Protein AF-A0A7S0JXG9-F1 (afdb_monomer)

Radius of gyration: 45.43 Å; Cα contacts (8 Å, |Δi|>4): 1; chains: 1; bounding box: 96×72×119 Å

pLDDT: mean 74.24, std 22.99, range [39.44, 98.62]

Solvent-accessible surface area (backbone atoms only — not comparable to full-atom values): 10633 Å² total; per-residue (Å²): 135,86,88,76,84,92,82,88,90,82,86,91,83,88,82,87,83,85,80,81,86,78,90,73,83,82,96,78,84,80,90,76,89,81,82,87,83,91,77,83,89,78,80,80,95,70,83,93,74,89,75,88,69,95,79,78,88,83,81,89,86,72,89,69,81,74,76,48,76,67,53,53,50,52,52,50,52,50,54,52,52,52,53,51,50,54,51,51,49,54,52,50,56,52,49,51,53,52,51,53,50,54,52,50,50,51,53,52,51,52,53,51,52,50,53,50,52,53,54,51,51,56,49,48,56,51,49,52,52,52,52,51,52,51,52,52,53,49,51,53,52,52,54,50,49,52,52,50,51,53,51,49,53,53,50,55,57,60,74,74,110

Structure (mmCIF, N/CA/C/O backbone):
data_AF-A0A7S0JXG9-F1
#
_entry.id   AF-A0A7S0JXG9-F1
#
loop_
_atom_site.group_PDB
_atom_site.id
_atom_site.type_symbol
_atom_site.label_atom_id
_atom_site.label_alt_id
_atom_site.label_comp_id
_atom_site.label_asym_id
_atom_site.label_entity_id
_atom_site.label_seq_id
_atom_site.pdbx_PDB_ins_code
_atom_site.Cartn_x
_atom_site.Cartn_y
_atom_site.Cartn_z
_atom_site.occupancy
_atom_site.B_iso_or_equiv
_atom_site.auth_seq_id
_atom_site.auth_comp_id
_atom_site.auth_asym_id
_atom_site.auth_atom_id
_atom_site.pdbx_PDB_model_num
ATOM 1 N N . PRO A 1 1 ? -0.390 -43.417 -28.492 1.00 48.75 1 PRO A N 1
ATOM 2 C CA . PRO A 1 1 ? -1.366 -42.623 -29.270 1.00 48.75 1 PRO A CA 1
ATOM 3 C C . PRO A 1 1 ? -1.949 -41.516 -28.374 1.00 48.75 1 PRO A C 1
ATOM 5 O O . PRO A 1 1 ? -2.981 -41.707 -27.746 1.00 48.75 1 PRO A O 1
ATOM 8 N N . GLU A 1 2 ? -1.154 -40.507 -28.010 1.00 42.81 2 GLU A N 1
ATOM 9 C CA . GLU A 1 2 ? -0.944 -39.266 -28.787 1.00 42.81 2 GLU A CA 1
ATOM 10 C C . GLU A 1 2 ? -2.265 -38.608 -29.206 1.00 42.81 2 GLU A C 1
ATOM 12 O O . GLU A 1 2 ? -2.777 -38.833 -30.299 1.00 42.81 2 GLU A O 1
ATOM 17 N N . ALA A 1 3 ? -2.813 -37.804 -28.292 1.00 52.38 3 ALA A N 1
ATOM 18 C CA . ALA A 1 3 ? -3.757 -36.746 -28.610 1.00 52.38 3 ALA A CA 1
ATOM 19 C C . ALA A 1 3 ? -2.932 -35.481 -28.870 1.00 52.38 3 ALA A C 1
ATOM 21 O O . ALA A 1 3 ? -2.301 -34.941 -27.962 1.00 52.38 3 ALA A O 1
ATOM 22 N N . ALA A 1 4 ? -2.891 -35.086 -30.135 1.00 54.00 4 ALA A N 1
ATOM 23 C CA . ALA A 1 4 ? -2.185 -33.928 -30.641 1.00 54.00 4 ALA A CA 1
ATOM 24 C C . ALA A 1 4 ? -3.174 -32.811 -31.005 1.00 54.00 4 ALA A C 1
ATOM 26 O O . ALA A 1 4 ? -4.295 -33.096 -31.424 1.00 54.00 4 ALA A O 1
ATOM 27 N N . LEU A 1 5 ? -2.643 -31.584 -30.940 1.00 53.44 5 LEU A N 1
ATOM 28 C CA . LEU A 1 5 ? -3.038 -30.357 -31.652 1.00 53.44 5 LEU A CA 1
ATOM 29 C C . LEU A 1 5 ? -4.235 -29.588 -31.067 1.00 53.44 5 LEU A C 1
ATOM 31 O O . LEU A 1 5 ? -5.348 -30.092 -30.992 1.00 53.44 5 LEU A O 1
ATOM 35 N N . GLU A 1 6 ? -4.014 -28.421 -30.453 1.00 51.56 6 GLU A N 1
ATOM 36 C CA . GLU A 1 6 ? -3.575 -27.115 -31.009 1.00 51.56 6 GLU A CA 1
ATOM 37 C C . GLU A 1 6 ? -4.707 -26.300 -31.651 1.00 51.56 6 GLU A C 1
ATOM 39 O O . GLU A 1 6 ? -5.372 -26.766 -32.571 1.00 51.56 6 GLU A O 1
ATOM 44 N N . ALA A 1 7 ? -4.834 -25.056 -31.167 1.00 51.22 7 ALA A N 1
ATOM 45 C CA . ALA A 1 7 ? -5.039 -23.783 -31.887 1.00 51.22 7 ALA A CA 1
ATOM 46 C C . ALA A 1 7 ? -5.810 -22.830 -30.943 1.00 51.22 7 ALA A C 1
ATOM 48 O O . ALA A 1 7 ? -6.945 -23.106 -30.576 1.00 51.22 7 ALA A O 1
ATOM 49 N N . ALA A 1 8 ? -5.190 -21.833 -30.306 1.00 47.44 8 ALA A N 1
ATOM 50 C CA . ALA A 1 8 ? -4.649 -20.581 -30.852 1.00 47.44 8 ALA A CA 1
ATOM 51 C C . ALA A 1 8 ? -5.724 -19.595 -31.361 1.00 47.44 8 ALA A C 1
ATOM 53 O O . ALA A 1 8 ? -6.413 -19.872 -32.337 1.00 47.44 8 ALA A O 1
ATOM 54 N N . GLY A 1 9 ? -5.743 -18.392 -30.766 1.00 39.44 9 GLY A N 1
ATOM 55 C CA . GLY A 1 9 ? -5.927 -17.139 -31.514 1.00 39.44 9 GLY A CA 1
ATOM 56 C C . GLY A 1 9 ? -7.132 -16.251 -31.166 1.00 39.44 9 GLY A C 1
ATOM 57 O O . GLY A 1 9 ? -8.273 -16.649 -31.358 1.00 39.44 9 GLY A O 1
ATOM 58 N N . GLY A 1 10 ? -6.847 -14.997 -30.778 1.00 44.03 10 GLY A N 1
ATOM 59 C CA . GLY A 1 10 ? -7.766 -13.842 -30.840 1.00 44.03 10 GLY A CA 1
ATOM 60 C C . GLY A 1 10 ? -7.567 -12.850 -29.681 1.00 44.03 10 GLY A C 1
ATOM 61 O O . GLY A 1 10 ? -8.163 -13.032 -28.629 1.00 44.03 10 GLY A O 1
ATOM 62 N N . ALA A 1 11 ? -6.572 -11.949 -29.722 1.00 47.59 11 ALA A N 1
ATOM 63 C CA . ALA A 1 11 ? -6.676 -10.540 -30.174 1.00 47.59 11 ALA A CA 1
ATOM 64 C C . ALA A 1 11 ? -7.774 -9.738 -29.423 1.00 47.59 11 ALA A C 1
ATOM 66 O O . ALA A 1 11 ? -8.950 -10.012 -29.606 1.00 47.59 11 ALA A O 1
ATOM 67 N N . SER A 1 12 ? -7.477 -8.881 -28.434 1.00 54.59 12 SER A N 1
ATOM 68 C CA . SER A 1 12 ? -6.818 -7.550 -28.463 1.00 54.59 12 SER A CA 1
ATOM 69 C C . SER A 1 12 ? -7.637 -6.432 -29.129 1.00 54.59 12 SER A C 1
ATOM 71 O O . SER A 1 12 ? -7.410 -6.147 -30.298 1.00 54.59 12 SER A O 1
ATOM 73 N N . GLU A 1 13 ? -8.437 -5.712 -28.334 1.00 54.50 13 GLU A N 1
ATOM 74 C CA . GLU A 1 13 ? -8.775 -4.278 -28.471 1.00 54.50 13 GLU A CA 1
ATOM 75 C C . GLU A 1 13 ? -8.990 -3.760 -27.023 1.00 54.50 13 GLU A C 1
ATOM 77 O O . GLU A 1 13 ? -9.667 -4.416 -26.242 1.00 54.50 13 GLU A O 1
ATOM 82 N N . GLY A 1 14 ? -8.387 -2.696 -26.485 1.00 48.69 14 GLY A N 1
ATOM 83 C CA . GLY A 1 14 ? -7.977 -1.432 -27.084 1.00 48.69 14 GLY A CA 1
ATOM 84 C C . GLY A 1 14 ? -9.013 -0.351 -26.746 1.00 48.69 14 GLY A C 1
ATOM 85 O O . GLY A 1 14 ? -9.876 -0.072 -27.566 1.00 48.69 14 GLY A O 1
ATOM 86 N N . GLY A 1 15 ? -8.965 0.262 -25.552 1.00 45.97 15 GLY A N 1
ATOM 87 C CA . GLY A 1 15 ? -9.935 1.302 -25.171 1.00 45.97 15 GLY A CA 1
ATOM 88 C C . GLY A 1 15 ? -9.529 2.136 -23.954 1.00 45.97 15 GLY A C 1
ATOM 89 O O . GLY A 1 15 ? -9.814 1.780 -22.818 1.00 45.97 15 GLY A O 1
ATOM 90 N N . ALA A 1 16 ? -8.851 3.252 -24.214 1.00 47.25 16 ALA A N 1
ATOM 91 C CA . ALA A 1 16 ? -8.249 4.165 -23.248 1.00 47.25 16 ALA A CA 1
ATOM 92 C C . ALA A 1 16 ? -9.262 4.893 -22.337 1.00 47.25 16 ALA A C 1
ATOM 94 O O . ALA A 1 16 ? -10.121 5.637 -22.811 1.00 47.25 16 ALA A O 1
ATOM 95 N N . ALA A 1 17 ? -9.084 4.780 -21.018 1.00 50.16 17 ALA A N 1
ATOM 96 C CA . ALA A 1 17 ? -9.735 5.649 -20.043 1.00 50.16 17 ALA A CA 1
ATOM 97 C C . ALA A 1 17 ? -8.942 6.961 -19.893 1.00 50.16 17 ALA A C 1
ATOM 99 O O . ALA A 1 17 ? -7.859 7.000 -19.311 1.00 50.16 17 ALA A O 1
ATOM 100 N N . ARG A 1 18 ? -9.490 8.059 -20.425 1.00 54.19 18 ARG A N 1
ATOM 101 C CA . ARG A 1 18 ? -9.056 9.428 -20.111 1.00 54.19 18 ARG A CA 1
ATOM 102 C C . ARG A 1 18 ? -9.491 9.779 -18.684 1.00 54.19 18 ARG A C 1
ATOM 104 O O . ARG A 1 18 ? -10.667 10.043 -18.461 1.00 54.19 18 ARG A O 1
ATOM 111 N N . ALA A 1 19 ? -8.547 9.855 -17.750 1.00 52.44 19 ALA A N 1
ATOM 112 C CA . ALA A 1 19 ? -8.749 10.515 -16.462 1.00 52.44 19 ALA A CA 1
ATOM 113 C C . ALA A 1 19 ? -8.151 11.930 -16.529 1.00 52.44 19 ALA A C 1
ATOM 115 O O . ALA A 1 19 ? -6.946 12.129 -16.394 1.00 52.44 19 ALA A O 1
ATOM 116 N N . THR A 1 20 ? -8.995 12.927 -16.791 1.00 57.22 20 THR A N 1
ATOM 117 C CA . THR A 1 20 ? -8.644 14.340 -16.618 1.00 57.22 20 THR A CA 1
ATOM 118 C C . THR A 1 20 ? -8.615 14.655 -15.126 1.00 57.22 20 THR A C 1
ATOM 120 O O . THR A 1 20 ? -9.646 14.583 -14.458 1.00 57.22 20 THR A O 1
ATOM 123 N N . GLY A 1 21 ? -7.434 14.991 -14.608 1.00 45.06 21 GLY A N 1
ATOM 124 C CA . GLY A 1 21 ? -7.242 15.432 -13.231 1.00 45.06 21 GLY A CA 1
ATOM 125 C C . GLY A 1 21 ? -8.037 16.703 -12.932 1.00 45.06 21 GLY A C 1
ATOM 126 O O . GLY A 1 21 ? -7.768 17.763 -13.492 1.00 45.06 21 GLY A O 1
ATOM 127 N N . SER A 1 22 ? -9.007 16.582 -12.028 1.00 50.81 22 SER A N 1
ATOM 128 C CA . SER A 1 22 ? -9.726 17.698 -11.421 1.00 50.81 22 SER A CA 1
ATOM 129 C C . SER A 1 22 ? -9.106 17.982 -10.054 1.00 50.81 22 SER A C 1
ATOM 131 O O . SER A 1 22 ? -9.423 17.325 -9.064 1.00 50.81 22 SER A O 1
ATOM 133 N N . LEU A 1 23 ? -8.196 18.955 -10.010 1.00 54.28 23 LEU A N 1
ATOM 134 C CA . LEU A 1 23 ? -7.680 19.545 -8.776 1.00 54.28 23 LEU A CA 1
ATOM 135 C C . LEU A 1 23 ? -8.783 20.388 -8.126 1.00 54.28 23 LEU A C 1
ATOM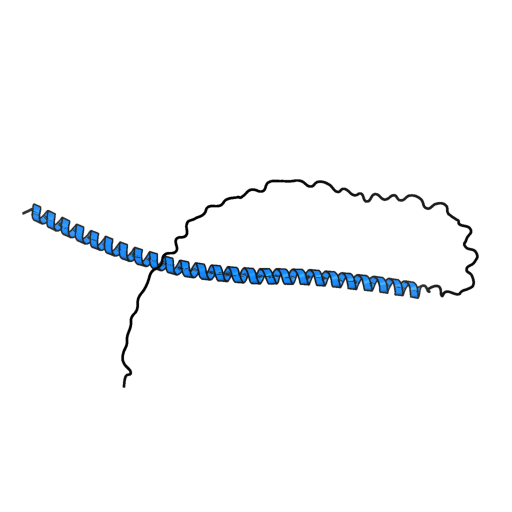 137 O O . LEU A 1 23 ? -8.975 21.550 -8.475 1.00 54.28 23 LEU A O 1
ATOM 141 N N . ALA A 1 24 ? -9.496 19.798 -7.170 1.00 46.25 24 ALA A N 1
ATOM 142 C CA . ALA A 1 24 ? -10.352 20.524 -6.241 1.00 46.25 24 ALA A CA 1
ATOM 143 C C . ALA A 1 24 ? -9.686 20.562 -4.855 1.00 46.25 24 ALA A C 1
ATOM 145 O O . ALA A 1 24 ? -9.659 19.578 -4.121 1.00 46.25 24 ALA A O 1
ATOM 146 N N . HIS A 1 25 ? -9.131 21.727 -4.517 1.00 52.75 25 HIS A N 1
ATOM 147 C CA . HIS A 1 25 ? -9.056 22.239 -3.142 1.00 52.75 25 HIS A CA 1
ATOM 148 C C . HIS A 1 25 ? -10.481 22.311 -2.548 1.00 52.75 25 HIS A C 1
ATOM 150 O O . HIS A 1 25 ? -11.410 22.568 -3.317 1.00 52.75 25 HIS A O 1
ATOM 156 N N . PRO A 1 26 ? -10.693 22.123 -1.224 1.00 51.03 26 PRO A N 1
ATOM 157 C CA . PRO A 1 26 ? -10.337 23.165 -0.253 1.00 51.03 26 PRO A CA 1
ATOM 158 C C . PRO A 1 26 ? -9.963 22.658 1.156 1.00 51.03 26 PRO A C 1
ATOM 160 O O . PRO A 1 26 ? -10.776 22.094 1.884 1.00 51.03 26 PRO A O 1
ATOM 163 N N . GLY A 1 27 ? -8.743 22.968 1.595 1.00 41.53 27 GLY A N 1
ATOM 164 C CA . GLY A 1 27 ? -8.373 22.946 3.010 1.00 41.53 27 GLY A CA 1
ATOM 165 C C . GLY A 1 27 ? -8.671 24.301 3.639 1.00 41.53 27 GLY A C 1
ATOM 166 O O . GLY A 1 27 ? -7.810 25.174 3.661 1.00 41.53 27 GLY A O 1
ATOM 167 N N . GLY A 1 28 ? -9.897 24.491 4.118 1.00 49.88 28 GLY A N 1
ATOM 168 C CA . GLY A 1 28 ? -10.278 25.676 4.871 1.00 49.88 28 GLY A CA 1
ATOM 169 C C . GLY A 1 28 ? -11.339 25.338 5.897 1.00 49.88 28 GLY A C 1
ATOM 170 O O . GLY A 1 28 ? -12.500 25.255 5.531 1.00 49.88 28 GLY A O 1
ATOM 171 N N . LEU A 1 29 ? -10.940 25.196 7.163 1.00 53.75 29 LEU A N 1
ATOM 172 C CA . LEU A 1 29 ? -11.782 25.511 8.316 1.00 53.75 29 LEU A CA 1
ATOM 173 C C . LEU A 1 29 ? -10.898 26.065 9.439 1.00 53.75 29 LEU A C 1
ATOM 175 O O . LEU A 1 29 ? -10.101 25.369 10.062 1.00 53.75 29 LEU A O 1
ATOM 179 N N . SER A 1 30 ? -11.047 27.373 9.611 1.00 50.12 30 SER A N 1
ATOM 180 C CA . SER A 1 30 ? -10.715 28.148 10.798 1.00 50.12 30 SER A CA 1
ATOM 181 C C . SER A 1 30 ? -11.927 28.150 11.740 1.00 50.12 30 SER A C 1
ATOM 183 O O . SER A 1 30 ? -13.030 27.827 11.301 1.00 50.12 30 SER A O 1
ATOM 185 N N . GLN A 1 31 ? -11.703 28.642 12.963 1.00 44.59 31 GLN A N 1
ATOM 186 C CA . GLN A 1 31 ? -12.671 29.033 14.002 1.00 44.59 31 GLN A CA 1
ATOM 187 C C . GLN A 1 31 ? -13.269 27.914 14.862 1.00 44.59 31 GLN A C 1
ATOM 189 O O . GLN A 1 31 ? -13.570 26.832 14.386 1.00 44.59 31 GLN A O 1
ATOM 194 N N . SER A 1 32 ? -13.578 28.116 16.141 1.00 43.34 32 SER A N 1
ATOM 195 C CA . SER A 1 32 ? -13.224 29.093 17.188 1.00 43.34 32 SER A CA 1
ATOM 196 C C . SER A 1 32 ? -14.178 28.787 18.347 1.00 43.34 32 SER A C 1
ATOM 198 O O . SER A 1 32 ? -15.334 28.483 18.083 1.00 43.34 32 SER A O 1
ATOM 200 N N . GLY A 1 33 ? -13.734 28.974 19.589 1.00 43.78 33 GLY A N 1
ATOM 201 C CA . GLY A 1 33 ? -14.561 29.540 20.665 1.00 43.78 33 GLY A CA 1
ATOM 202 C C . GLY A 1 33 ? -15.860 28.832 21.076 1.00 43.78 33 GLY A C 1
ATOM 203 O O . GLY A 1 33 ? -16.904 29.013 20.463 1.00 43.78 33 GLY A O 1
ATOM 204 N N . ALA A 1 34 ? -15.803 28.178 22.233 1.00 45.22 34 ALA A N 1
ATOM 205 C CA . ALA A 1 34 ? -16.853 28.202 23.257 1.00 45.22 34 ALA A CA 1
ATOM 206 C C . ALA A 1 34 ? -16.145 27.855 24.582 1.00 45.22 34 ALA A C 1
ATOM 208 O O . ALA A 1 34 ? -15.743 26.716 24.795 1.00 45.22 34 ALA A O 1
ATOM 209 N N . ASP A 1 35 ? -15.650 28.824 25.350 1.00 41.62 35 ASP A N 1
ATOM 210 C CA . ASP A 1 35 ? -16.398 29.652 26.302 1.00 41.62 35 ASP A CA 1
ATOM 211 C C . ASP A 1 35 ? -17.455 28.888 27.114 1.00 41.62 35 ASP A C 1
ATOM 213 O O . ASP A 1 35 ? -18.532 28.554 26.634 1.00 41.62 35 ASP A O 1
ATOM 217 N N . GLY A 1 36 ? -17.131 28.715 28.398 1.00 42.41 36 GLY A N 1
ATOM 218 C CA . GLY A 1 36 ? -18.003 29.181 29.472 1.00 42.41 36 GLY A CA 1
ATOM 219 C C . GLY A 1 36 ? -19.167 28.284 29.880 1.00 42.41 36 GLY A C 1
ATOM 220 O O . GLY A 1 36 ? -20.292 28.477 29.440 1.00 42.41 36 GLY A O 1
ATOM 221 N N . ALA A 1 37 ? -18.938 27.440 30.888 1.00 44.69 37 ALA A N 1
ATOM 222 C CA . ALA A 1 37 ? -19.975 27.120 31.869 1.00 44.69 37 ALA A CA 1
ATOM 223 C C . ALA A 1 37 ? -19.345 26.783 33.226 1.00 44.69 37 ALA A C 1
ATOM 225 O O . ALA A 1 37 ? -19.177 25.632 33.621 1.00 44.69 37 ALA A O 1
ATOM 226 N N . SER A 1 38 ? -18.995 27.840 33.951 1.00 52.50 38 SER A N 1
ATOM 227 C CA . SER A 1 38 ? -18.865 27.830 35.401 1.00 52.50 38 SER A CA 1
ATOM 228 C C . SER A 1 38 ? -20.230 27.564 36.049 1.00 52.50 38 SER A C 1
ATOM 230 O O . SER A 1 38 ? -21.124 28.405 35.982 1.00 52.50 38 SER A O 1
ATOM 232 N N . ALA A 1 39 ? -20.369 26.437 36.737 1.00 47.66 39 ALA A N 1
ATOM 233 C CA . ALA A 1 39 ? -21.330 26.250 37.822 1.00 47.66 39 ALA A CA 1
ATOM 234 C C . ALA A 1 39 ? -20.607 25.390 38.873 1.00 47.66 39 ALA A C 1
ATOM 236 O O . ALA A 1 39 ? -20.361 24.212 38.666 1.00 47.66 39 ALA A O 1
ATOM 237 N N . GLY A 1 40 ? -20.067 25.952 39.951 1.00 45.47 40 GLY A N 1
ATOM 238 C CA . GLY A 1 40 ? -20.860 26.642 40.959 1.00 45.47 40 GLY A CA 1
ATOM 239 C C . GLY A 1 40 ? -21.439 25.637 41.961 1.00 45.47 40 GLY A C 1
ATOM 240 O O . GLY A 1 40 ? -22.639 25.646 42.205 1.00 45.47 40 GLY A O 1
ATOM 241 N N . LEU A 1 41 ? -20.610 24.762 42.544 1.00 47.00 41 LEU A N 1
ATOM 242 C CA . LEU A 1 41 ? -20.980 23.950 43.713 1.00 47.00 41 LEU A CA 1
ATOM 243 C C . LEU A 1 41 ? -20.549 24.659 45.004 1.00 47.00 41 LEU A C 1
ATOM 245 O O . LEU A 1 41 ? -19.786 24.140 45.808 1.00 47.00 41 LEU A O 1
ATOM 249 N N . SER A 1 42 ? -21.085 25.863 45.196 1.00 55.62 42 SER A N 1
ATOM 250 C CA . SER A 1 42 ? -21.176 26.509 46.505 1.00 55.62 42 SER A CA 1
ATOM 251 C C . SER A 1 42 ? -22.639 26.475 46.918 1.00 55.62 42 SER A C 1
ATOM 253 O O . SER A 1 42 ? -23.402 27.383 46.595 1.00 55.62 42 SER A O 1
ATOM 255 N N . ARG A 1 43 ? -23.056 25.411 47.612 1.00 54.25 43 ARG A N 1
ATOM 256 C CA . ARG A 1 43 ? -24.357 25.386 48.287 1.00 54.25 43 ARG A CA 1
ATOM 257 C C . ARG A 1 43 ? -24.155 25.307 49.795 1.00 54.25 43 ARG A C 1
ATOM 259 O O . ARG A 1 43 ? -23.910 24.256 50.368 1.00 54.25 43 ARG A O 1
ATOM 266 N N . SER A 1 44 ? -24.206 26.511 50.355 1.00 52.94 44 SER A N 1
ATOM 267 C CA . SER A 1 44 ? -24.534 26.921 51.717 1.00 52.94 44 SER A CA 1
ATOM 268 C C . SER A 1 44 ? -24.972 25.811 52.686 1.00 52.94 44 SER A C 1
ATOM 270 O O . SER A 1 44 ? -26.076 25.277 52.591 1.00 52.94 44 SER A O 1
ATOM 272 N N . LEU A 1 45 ? -24.131 25.562 53.692 1.00 54.28 45 LEU A N 1
ATOM 273 C CA . LEU A 1 45 ? -24.545 25.119 55.023 1.00 54.28 45 LEU A CA 1
ATOM 274 C C . LEU A 1 45 ? -25.205 26.312 55.733 1.00 54.28 45 LEU A C 1
ATOM 276 O O . LEU A 1 45 ? -24.542 27.061 56.446 1.00 54.28 45 LEU A O 1
ATOM 280 N N . GLN A 1 46 ? -26.509 26.508 55.534 1.00 49.97 46 GLN A N 1
ATOM 281 C CA . GLN A 1 46 ? -27.300 27.430 56.351 1.00 49.97 46 GLN A CA 1
ATOM 282 C C . GLN A 1 46 ? -28.589 26.768 56.832 1.00 49.97 46 GLN A C 1
ATOM 284 O O . GLN A 1 46 ? -29.522 26.540 56.072 1.00 49.97 46 GLN A O 1
ATOM 289 N N . GLY A 1 47 ? -28.612 26.518 58.142 1.00 46.22 47 GLY A N 1
ATOM 290 C CA . GLY A 1 47 ? -29.756 26.821 58.994 1.00 46.22 47 GLY A CA 1
ATOM 291 C C . GLY A 1 47 ? -31.017 25.990 58.796 1.00 46.22 47 GLY A C 1
ATOM 292 O O . GLY A 1 47 ? -31.977 26.464 58.205 1.00 46.22 47 GLY A O 1
ATOM 293 N N . TRP A 1 48 ? -31.079 24.829 59.449 1.00 49.84 48 TRP A N 1
ATOM 294 C CA . TRP A 1 48 ? -32.338 24.309 59.995 1.00 49.84 48 TRP A CA 1
ATOM 295 C C . TRP A 1 48 ? -32.284 24.413 61.523 1.00 49.84 48 TRP A C 1
ATOM 297 O O . TRP A 1 48 ? -32.119 23.433 62.244 1.00 49.84 48 TRP A O 1
ATOM 307 N N . GLN A 1 49 ? -32.370 25.649 62.017 1.00 45.38 49 GLN A N 1
ATOM 308 C CA . GLN A 1 49 ? -32.887 25.919 63.354 1.00 45.38 49 GLN A CA 1
ATOM 309 C C . GLN A 1 49 ? -34.369 26.266 63.224 1.00 45.38 49 GLN A C 1
ATOM 311 O O . GLN A 1 49 ? -34.737 27.097 62.400 1.00 45.38 49 GLN A O 1
ATOM 316 N N . GLY A 1 50 ? -35.185 25.683 64.102 1.00 47.41 50 GLY A N 1
ATOM 317 C CA . GLY A 1 50 ? -36.477 26.251 64.483 1.00 47.41 50 GL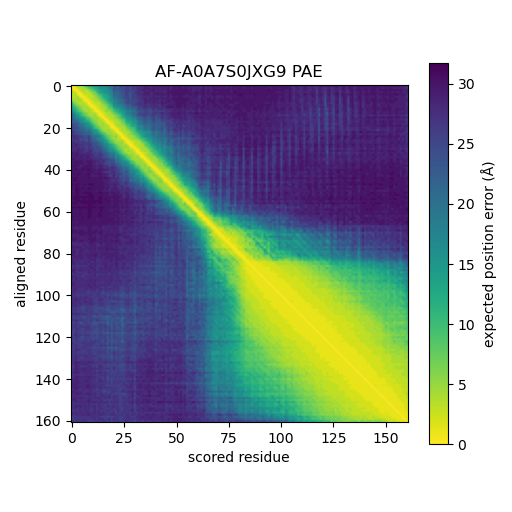Y A CA 1
ATOM 318 C C . GLY A 1 50 ? -37.672 25.760 63.676 1.00 47.41 50 GLY A C 1
ATOM 319 O O . GLY A 1 50 ? -38.132 26.420 62.754 1.00 47.41 50 GLY A O 1
ATOM 320 N N . GLY A 1 51 ? -38.238 24.632 64.098 1.00 41.50 51 GLY A N 1
ATOM 321 C CA . GLY A 1 51 ? -39.508 24.140 63.578 1.00 41.50 51 GLY A CA 1
ATOM 322 C C . GLY A 1 51 ? -40.090 23.024 64.430 1.00 41.50 51 GLY A C 1
ATOM 323 O O . GLY A 1 51 ? -40.457 21.981 63.901 1.00 41.50 51 GLY A O 1
ATOM 324 N N . ALA A 1 52 ? -40.148 23.217 65.753 1.00 47.50 52 ALA A N 1
ATOM 325 C CA . ALA A 1 52 ? -40.953 22.386 66.643 1.00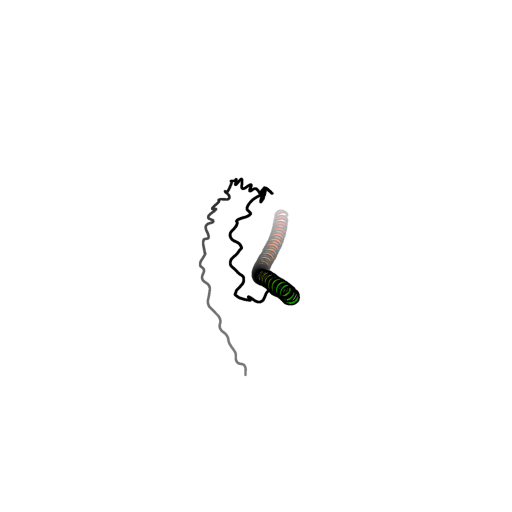 47.50 52 ALA A CA 1
ATOM 326 C C . ALA A 1 52 ? -42.440 22.606 66.311 1.00 47.50 52 ALA A C 1
ATOM 328 O O . ALA A 1 52 ? -43.138 23.388 66.951 1.00 47.50 52 ALA A O 1
ATOM 329 N N . SER A 1 53 ? -42.906 21.955 65.246 1.00 47.88 53 SER A N 1
ATOM 330 C CA . SER A 1 53 ? -44.320 21.857 64.920 1.00 47.88 53 SER A CA 1
ATOM 331 C C . SER A 1 53 ? -44.967 20.908 65.920 1.00 47.88 53 SER A C 1
ATOM 333 O O . SER A 1 53 ? -44.679 19.709 65.957 1.00 47.88 53 SER A O 1
ATOM 335 N N . ALA A 1 54 ? -45.841 21.472 66.748 1.00 46.62 54 ALA A N 1
ATOM 336 C CA . ALA A 1 54 ? -46.730 20.785 67.671 1.00 46.62 54 ALA A CA 1
ATOM 337 C C . ALA A 1 54 ? -47.822 19.986 66.924 1.00 46.62 54 ALA A C 1
ATOM 339 O O . ALA A 1 54 ? -49.014 20.212 67.108 1.00 46.62 54 ALA A O 1
ATOM 340 N N . ALA A 1 55 ? -47.414 19.044 66.070 1.00 48.34 55 ALA A N 1
ATOM 341 C CA . ALA A 1 55 ? -48.295 18.154 65.310 1.00 48.34 55 ALA A CA 1
ATOM 342 C C . ALA A 1 55 ? -47.882 16.671 65.428 1.00 48.34 55 ALA A C 1
ATOM 344 O O . ALA A 1 55 ? -48.153 15.864 64.542 1.00 48.34 55 ALA A O 1
ATOM 345 N N . GLY A 1 56 ? -47.211 16.299 66.523 1.00 45.44 56 GLY A N 1
ATOM 346 C CA . GLY A 1 56 ? -46.650 14.958 66.731 1.00 45.44 56 GLY A CA 1
ATOM 347 C C . GLY A 1 56 ? -47.373 14.068 67.748 1.00 45.44 56 GLY A C 1
ATOM 348 O O . GLY A 1 56 ? -46.781 13.088 68.180 1.00 45.44 56 GLY A O 1
ATOM 349 N N . LEU A 1 57 ? -48.603 14.386 68.177 1.00 48.50 57 LEU A N 1
ATOM 350 C CA . LEU A 1 57 ? -49.252 13.717 69.325 1.00 48.50 57 LEU A CA 1
ATOM 351 C C . LEU A 1 57 ? -50.406 12.747 69.002 1.00 48.50 57 LEU A C 1
ATOM 353 O O . LEU A 1 57 ? -51.151 12.383 69.904 1.00 48.50 57 LEU A O 1
ATOM 357 N N . SER A 1 58 ? -50.534 12.248 67.766 1.00 49.78 58 SER A N 1
ATOM 358 C CA . SER A 1 58 ? -51.648 11.333 67.423 1.00 49.78 58 SER A CA 1
ATOM 359 C C . SER A 1 58 ? -51.269 10.091 66.613 1.00 49.78 58 SER A C 1
ATOM 361 O O . SER A 1 58 ? -52.071 9.608 65.817 1.00 49.78 58 SER A O 1
ATOM 363 N N . ARG A 1 59 ? -50.072 9.520 66.799 1.00 51.12 59 ARG A N 1
ATOM 364 C CA . ARG A 1 59 ? -49.710 8.252 66.135 1.00 51.12 59 ARG A CA 1
ATOM 365 C C . ARG A 1 59 ? -49.139 7.211 67.102 1.00 51.12 59 ARG A C 1
ATOM 367 O O . ARG A 1 59 ? -48.046 6.704 66.912 1.00 51.12 59 ARG A O 1
ATOM 374 N N . MET A 1 60 ? -49.918 6.873 68.128 1.00 45.84 60 MET A N 1
ATOM 375 C CA . MET A 1 60 ? -49.738 5.664 68.942 1.00 45.84 60 MET A CA 1
ATOM 376 C C . MET A 1 60 ? -51.014 4.818 68.875 1.00 45.84 60 MET A C 1
ATOM 378 O O . MET A 1 60 ? -51.815 4.835 69.800 1.00 45.84 60 MET A O 1
ATOM 382 N N . ALA A 1 61 ? -51.251 4.134 67.752 1.00 49.75 61 ALA A N 1
ATOM 383 C CA . ALA A 1 61 ? -52.309 3.110 67.669 1.00 49.75 61 ALA A CA 1
ATOM 384 C C . ALA A 1 61 ? -52.177 2.127 66.489 1.00 49.75 61 ALA A C 1
ATOM 386 O O . ALA A 1 61 ? -53.089 1.341 66.244 1.00 49.75 61 ALA A O 1
ATOM 387 N N . ARG A 1 62 ? -51.076 2.142 65.733 1.00 51.56 62 ARG A N 1
ATOM 388 C CA . ARG A 1 62 ? -50.751 1.059 64.799 1.00 51.56 62 ARG A CA 1
ATOM 389 C C . ARG A 1 62 ? -49.299 0.713 65.044 1.00 51.56 62 ARG A C 1
ATOM 391 O O . ARG A 1 62 ? -48.435 1.562 64.854 1.00 51.56 62 ARG A O 1
ATOM 398 N N . GLY A 1 63 ? -49.074 -0.473 65.602 1.00 49.28 63 GLY A N 1
ATOM 399 C CA . GLY A 1 63 ? -47.746 -1.032 65.796 1.00 49.28 63 GLY A CA 1
ATOM 400 C C . GLY A 1 63 ? -47.151 -1.362 64.440 1.00 49.28 63 GLY A C 1
ATOM 401 O O . GLY A 1 63 ? -47.144 -2.521 64.042 1.00 49.28 63 GLY A O 1
ATOM 402 N N . ASP A 1 64 ? -46.707 -0.334 63.721 1.00 55.25 64 ASP A N 1
ATOM 403 C CA . ASP A 1 64 ? -45.820 -0.533 62.590 1.00 55.25 64 ASP A CA 1
ATOM 404 C C . ASP A 1 64 ? -44.523 -1.110 63.178 1.00 55.25 64 ASP A C 1
ATOM 406 O O . ASP A 1 64 ? -43.941 -0.492 64.079 1.00 55.25 64 ASP A O 1
ATOM 410 N N . PRO A 1 65 ? -44.105 -2.320 62.767 1.00 58.91 65 PRO A N 1
ATOM 411 C CA . PRO A 1 65 ? -42.906 -2.941 63.300 1.00 58.91 65 PRO A CA 1
ATOM 412 C C . PRO A 1 65 ? -41.720 -2.040 62.967 1.00 58.91 65 PRO A C 1
ATOM 414 O O . PRO A 1 65 ? -41.341 -1.865 61.810 1.00 58.91 65 PRO A O 1
ATOM 417 N N . GLN A 1 66 ? -41.164 -1.412 64.000 1.00 52.31 66 GLN A N 1
ATOM 418 C CA . GLN A 1 66 ? -39.947 -0.630 63.889 1.00 52.31 66 GLN A CA 1
ATOM 419 C C . GLN A 1 66 ? -38.830 -1.611 63.504 1.00 52.31 66 GLN A C 1
ATOM 421 O O . GLN A 1 66 ? -38.602 -2.548 64.270 1.00 52.31 66 GLN A O 1
ATOM 426 N N . PRO A 1 67 ? -38.155 -1.444 62.348 1.00 56.91 67 PRO A N 1
ATOM 427 C CA . PRO A 1 67 ? -37.135 -2.386 61.924 1.00 56.91 67 PRO A CA 1
ATOM 428 C C . PRO A 1 67 ? -36.045 -2.419 62.990 1.00 56.91 67 PRO A C 1
ATOM 430 O O . PRO A 1 67 ? -35.441 -1.401 63.358 1.00 56.91 67 PRO A O 1
ATOM 433 N N . ASP A 1 68 ? -35.860 -3.604 63.537 1.00 67.31 68 ASP A N 1
ATOM 434 C CA . ASP A 1 68 ? -34.825 -3.975 64.471 1.00 67.31 68 ASP A CA 1
ATOM 435 C C . ASP A 1 68 ? -33.446 -3.677 63.864 1.00 67.31 68 ASP A C 1
ATOM 437 O O . ASP A 1 68 ? -33.275 -3.559 62.648 1.00 67.31 68 ASP A O 1
ATOM 441 N N . ALA A 1 69 ? -32.437 -3.469 64.716 1.00 63.28 69 ALA A N 1
ATOM 442 C CA . ALA A 1 69 ? -31.097 -3.076 64.267 1.00 63.28 69 ALA A CA 1
ATOM 443 C C . ALA A 1 69 ? -30.510 -4.052 63.226 1.00 63.28 69 ALA A C 1
ATOM 445 O O . ALA A 1 69 ? -29.756 -3.618 62.361 1.00 63.28 69 ALA A O 1
ATOM 446 N N . GLN A 1 70 ? -30.931 -5.322 63.275 1.00 64.81 70 GLN A N 1
ATOM 447 C CA . GLN A 1 70 ? -30.606 -6.366 62.302 1.00 64.81 70 GLN A CA 1
ATOM 448 C C . GLN A 1 70 ? -31.286 -6.162 60.936 1.00 64.81 70 GLN A C 1
ATOM 450 O O . GLN A 1 70 ? -30.661 -6.394 59.904 1.00 64.81 70 GLN A O 1
ATOM 455 N N . GLY A 1 71 ? -32.530 -5.671 60.902 1.00 67.06 71 GLY A N 1
ATOM 456 C CA . GLY A 1 71 ? -33.223 -5.320 59.659 1.00 67.06 71 GLY A CA 1
ATOM 457 C C . GLY A 1 71 ? -32.587 -4.120 58.950 1.00 67.06 71 GLY A C 1
ATOM 458 O O . GLY A 1 71 ? -32.460 -4.119 57.728 1.00 67.06 71 GLY A O 1
ATOM 459 N N . ARG A 1 72 ? -32.097 -3.128 59.709 1.00 68.62 72 ARG A N 1
ATOM 460 C CA . ARG A 1 72 ? -31.377 -1.970 59.141 1.00 68.62 72 ARG A CA 1
ATOM 461 C C . ARG A 1 72 ? -30.015 -2.342 58.552 1.00 68.62 72 ARG A C 1
ATOM 463 O O . ARG A 1 72 ? -29.662 -1.830 57.495 1.00 68.62 72 ARG A O 1
ATOM 470 N N . THR A 1 73 ? -29.258 -3.228 59.201 1.00 69.69 73 THR A N 1
ATOM 471 C CA . THR A 1 73 ? -27.979 -3.712 58.654 1.00 69.69 73 THR A CA 1
ATOM 472 C C . THR A 1 73 ? -28.182 -4.597 57.430 1.00 69.69 73 THR A C 1
ATOM 474 O O . THR A 1 73 ? -27.466 -4.425 56.450 1.00 69.69 73 THR A O 1
ATOM 477 N N . ALA A 1 74 ? -29.184 -5.482 57.432 1.00 68.19 74 ALA A N 1
ATOM 478 C CA . ALA A 1 74 ? -29.515 -6.294 56.259 1.00 68.19 74 ALA A CA 1
ATOM 479 C C . ALA A 1 74 ? -29.921 -5.433 55.050 1.00 68.19 74 ALA A C 1
ATOM 481 O O . ALA A 1 74 ? -29.501 -5.707 53.930 1.00 68.19 74 ALA A O 1
ATOM 482 N N . GLN A 1 75 ? -30.684 -4.361 55.277 1.00 69.25 75 GLN A N 1
ATOM 483 C CA . GLN A 1 75 ? -31.091 -3.440 54.216 1.00 69.25 75 GLN A CA 1
ATOM 484 C C . GLN A 1 75 ? -29.924 -2.584 53.696 1.00 69.25 75 GLN A C 1
ATOM 486 O O . GLN A 1 75 ? -29.842 -2.351 52.496 1.00 69.25 75 GLN A O 1
ATOM 491 N N . SER A 1 76 ? -28.991 -2.171 54.564 1.00 67.06 76 SER A N 1
ATOM 492 C CA . SER A 1 76 ? -27.754 -1.488 54.146 1.00 67.06 76 SER A CA 1
ATOM 493 C C . SER A 1 76 ? -26.890 -2.380 53.253 1.00 67.06 76 SER A C 1
ATOM 495 O O . SER A 1 76 ? -26.467 -1.944 52.189 1.00 67.06 76 SER A O 1
ATOM 497 N N . LEU A 1 77 ? -26.689 -3.642 53.651 1.00 68.88 77 LEU A N 1
ATOM 498 C CA . LEU A 1 77 ? -25.910 -4.616 52.879 1.00 68.88 77 LEU A CA 1
ATOM 499 C C . LEU A 1 77 ? -26.570 -4.953 51.534 1.00 68.88 77 LEU A C 1
ATOM 501 O O . LEU A 1 77 ? -25.873 -5.143 50.545 1.00 68.88 77 LEU A O 1
ATOM 505 N N . ALA A 1 78 ? -27.904 -5.014 51.485 1.00 66.19 78 ALA A N 1
ATOM 506 C CA . ALA A 1 78 ? -28.636 -5.230 50.239 1.00 66.19 78 ALA A CA 1
ATOM 507 C C . ALA A 1 78 ? -28.470 -4.050 49.265 1.00 66.19 78 ALA A C 1
ATOM 509 O O . ALA A 1 78 ? -28.195 -4.270 48.091 1.00 66.19 78 ALA A O 1
ATOM 510 N N . CYS A 1 79 ? -28.565 -2.808 49.754 1.00 68.62 79 CYS A N 1
ATOM 511 C CA . CYS A 1 79 ? -28.331 -1.623 48.926 1.00 68.62 79 CYS A CA 1
ATOM 512 C C . CYS A 1 79 ? -26.880 -1.536 48.420 1.00 68.62 79 CYS A C 1
ATOM 514 O O . CYS A 1 79 ? -26.666 -1.162 47.271 1.00 68.62 79 CYS A O 1
ATOM 516 N 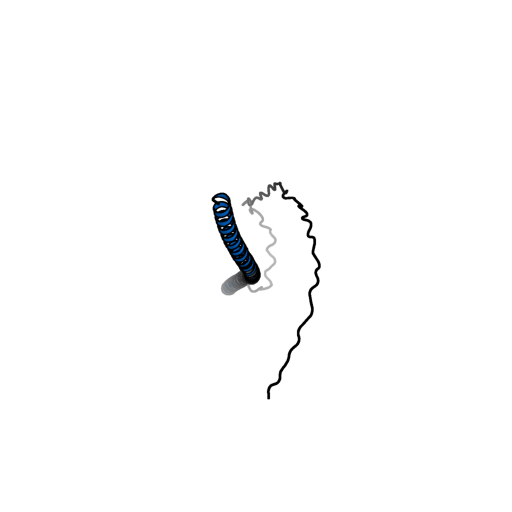N . GLU A 1 80 ? -25.891 -1.880 49.252 1.00 67.75 80 GLU A N 1
ATOM 517 C CA . GLU A 1 80 ? -24.476 -1.927 48.846 1.00 67.75 80 GLU A CA 1
ATOM 518 C C . GLU A 1 80 ? -24.237 -2.997 47.767 1.00 67.75 80 GLU A C 1
ATOM 520 O O . GLU A 1 80 ? -23.604 -2.720 46.746 1.00 67.75 80 GLU A O 1
ATOM 525 N N . ALA A 1 81 ? -24.821 -4.187 47.935 1.00 69.12 81 ALA A N 1
ATOM 526 C CA . ALA A 1 81 ? -24.730 -5.260 46.949 1.00 69.12 81 ALA A CA 1
ATOM 527 C C . ALA A 1 81 ? -25.363 -4.877 45.598 1.00 69.12 81 ALA A C 1
ATOM 529 O O . ALA A 1 81 ? -24.779 -5.170 44.556 1.00 69.12 81 ALA A O 1
ATOM 530 N N . ASP A 1 82 ? -26.508 -4.186 45.598 1.00 71.44 82 ASP A N 1
ATOM 531 C CA . ASP A 1 82 ? -27.136 -3.694 44.364 1.00 71.44 82 ASP A CA 1
ATOM 532 C C . ASP A 1 82 ? -26.235 -2.673 43.644 1.00 71.44 82 ASP A C 1
ATOM 534 O O . ASP A 1 82 ? -26.037 -2.764 42.431 1.00 71.44 82 ASP A O 1
ATOM 538 N N . THR A 1 83 ? -25.592 -1.757 44.381 1.00 75.62 83 THR A N 1
ATOM 539 C CA . THR A 1 83 ? -24.660 -0.787 43.775 1.00 75.62 83 THR A CA 1
ATOM 540 C C . THR A 1 83 ? -23.394 -1.427 43.202 1.00 75.62 83 THR A C 1
ATOM 542 O O . THR A 1 83 ? -22.872 -0.961 42.182 1.00 75.62 83 THR A O 1
ATOM 545 N N . ASP A 1 84 ? -22.910 -2.510 43.810 1.00 84.75 84 ASP A N 1
ATOM 546 C CA . ASP A 1 84 ? -21.757 -3.260 43.308 1.00 84.75 84 ASP A CA 1
ATOM 547 C C . ASP A 1 84 ? -22.095 -4.001 42.008 1.00 84.75 84 ASP A C 1
ATOM 549 O O . ASP A 1 84 ? -21.286 -4.018 41.073 1.00 84.75 84 ASP A O 1
ATOM 553 N N . VAL A 1 85 ? -23.304 -4.566 41.911 1.00 87.12 85 VAL A N 1
ATOM 554 C CA . VAL A 1 85 ? -23.794 -5.229 40.693 1.00 87.12 85 VAL A CA 1
ATOM 555 C C . VAL A 1 85 ? -23.949 -4.225 39.551 1.00 87.12 85 VAL A C 1
ATOM 557 O O . VAL A 1 85 ? -23.456 -4.484 38.450 1.00 87.12 85 VAL A O 1
ATOM 560 N N . ASP A 1 86 ? -24.550 -3.063 39.808 1.00 90.50 86 ASP A N 1
ATOM 561 C CA . ASP A 1 86 ? -24.708 -2.003 38.804 1.00 90.50 86 ASP A CA 1
ATOM 562 C C . ASP A 1 86 ? -23.350 -1.484 38.309 1.00 90.50 86 ASP A C 1
ATOM 564 O O . ASP A 1 86 ? -23.131 -1.292 37.108 1.00 90.50 86 ASP A O 1
ATOM 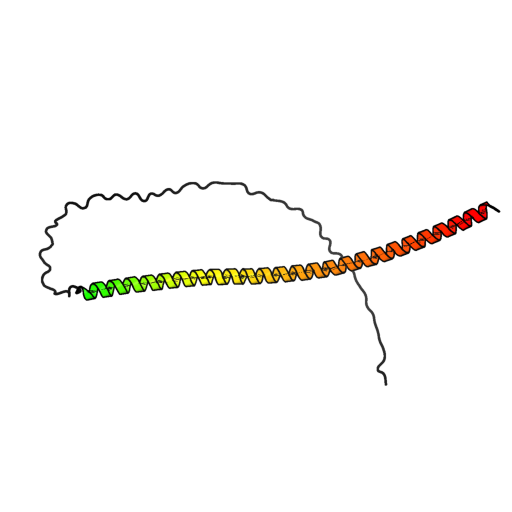568 N N . THR A 1 87 ? -22.393 -1.319 39.226 1.00 91.94 87 THR A N 1
ATOM 569 C CA . THR A 1 87 ? -21.027 -0.905 38.885 1.00 91.94 87 THR A CA 1
ATOM 570 C C . THR A 1 87 ? -20.318 -1.969 38.043 1.00 91.94 87 THR A C 1
ATOM 572 O O . THR A 1 87 ? -19.666 -1.644 37.044 1.00 91.94 87 THR A O 1
ATOM 575 N N . ALA A 1 88 ? -20.458 -3.248 38.399 1.00 92.94 88 ALA A N 1
ATOM 576 C CA . ALA A 1 88 ? -19.883 -4.355 37.642 1.00 92.94 88 ALA A CA 1
ATOM 577 C C . ALA A 1 88 ? -20.479 -4.456 36.229 1.00 92.94 88 ALA A C 1
ATOM 579 O O . ALA A 1 88 ? -19.735 -4.661 35.265 1.00 92.94 88 ALA A O 1
ATOM 580 N N . LEU A 1 89 ? -21.793 -4.256 36.090 1.00 95.12 89 LEU A N 1
ATOM 581 C CA . LEU A 1 89 ? -22.475 -4.239 34.798 1.00 95.12 89 LEU A CA 1
ATOM 582 C C . LEU A 1 89 ? -21.971 -3.086 33.921 1.00 95.12 89 LEU A C 1
ATOM 584 O O . LEU A 1 89 ? -21.575 -3.314 32.778 1.00 95.12 89 LEU A O 1
ATOM 588 N N . ALA A 1 90 ? -21.883 -1.872 34.470 1.00 94.06 90 ALA A N 1
ATOM 589 C CA . ALA A 1 90 ? -21.379 -0.709 33.740 1.00 94.06 90 ALA A CA 1
ATOM 590 C C . ALA A 1 90 ? -19.931 -0.908 33.247 1.00 94.06 90 ALA A C 1
ATOM 592 O O . ALA A 1 90 ? -19.591 -0.548 32.114 1.00 94.06 90 ALA A O 1
ATOM 593 N N . LEU A 1 91 ? -19.071 -1.525 34.067 1.00 96.44 91 LEU A N 1
ATOM 594 C CA . LEU A 1 91 ? -17.703 -1.879 33.675 1.00 96.44 91 LEU A CA 1
ATOM 595 C C . LEU A 1 91 ? -17.669 -2.944 32.573 1.00 96.44 91 LEU A C 1
ATOM 597 O O . LEU A 1 91 ? -16.843 -2.853 31.660 1.00 96.44 91 LEU A O 1
ATOM 601 N N . ALA A 1 92 ? -18.552 -3.943 32.637 1.00 96.00 92 ALA A N 1
ATOM 602 C CA . ALA A 1 92 ? -18.663 -4.971 31.609 1.00 96.00 92 ALA A CA 1
ATOM 603 C C . ALA A 1 92 ? -19.104 -4.373 30.264 1.00 96.00 92 ALA A C 1
ATOM 605 O O . ALA A 1 92 ? -18.482 -4.649 29.239 1.00 96.00 92 ALA A O 1
ATOM 606 N N . GLU A 1 93 ? -20.099 -3.485 30.266 1.00 97.50 93 GLU A N 1
ATOM 607 C CA . GLU A 1 93 ? -20.562 -2.784 29.064 1.00 97.50 93 GLU A CA 1
ATOM 608 C C . GLU A 1 93 ? -19.497 -1.860 28.465 1.00 97.50 93 GLU A C 1
ATOM 610 O O . GLU A 1 93 ? -19.403 -1.713 27.243 1.00 97.50 93 GLU A O 1
ATOM 615 N N . LEU A 1 94 ? -18.696 -1.202 29.307 1.00 97.44 94 LEU A N 1
ATOM 616 C CA . LEU A 1 94 ? -17.575 -0.388 28.842 1.00 97.44 94 LEU A CA 1
ATOM 617 C C . LEU A 1 94 ? -16.512 -1.260 28.163 1.00 97.44 94 LEU A C 1
ATOM 619 O O . LEU A 1 94 ? -16.050 -0.930 27.071 1.00 97.44 94 LEU A O 1
ATOM 623 N N . ARG A 1 95 ? -16.148 -2.385 28.789 1.00 97.19 95 ARG A N 1
ATOM 624 C CA . ARG A 1 95 ? -15.188 -3.337 28.216 1.00 97.19 95 ARG A CA 1
ATOM 625 C C . ARG A 1 95 ? -15.675 -3.904 26.894 1.00 97.19 95 ARG A C 1
ATOM 627 O O . ARG A 1 95 ? -14.901 -3.954 25.947 1.00 97.19 95 ARG A O 1
ATOM 634 N N . ASP A 1 96 ? -16.936 -4.304 26.817 1.00 97.88 96 ASP A N 1
ATOM 635 C CA . ASP A 1 96 ? -17.511 -4.865 25.598 1.00 97.88 96 ASP A CA 1
ATOM 636 C C . ASP A 1 96 ? -17.509 -3.848 24.444 1.00 97.88 96 ASP A C 1
ATOM 638 O O . ASP A 1 96 ? -17.125 -4.175 23.320 1.00 97.88 96 ASP A O 1
ATOM 642 N N . ARG A 1 97 ? -17.817 -2.575 24.727 1.00 98.00 97 ARG A N 1
ATOM 643 C CA . ARG A 1 97 ? -17.676 -1.491 23.742 1.00 98.00 97 ARG A CA 1
ATOM 644 C C . ARG A 1 97 ? -16.244 -1.349 23.23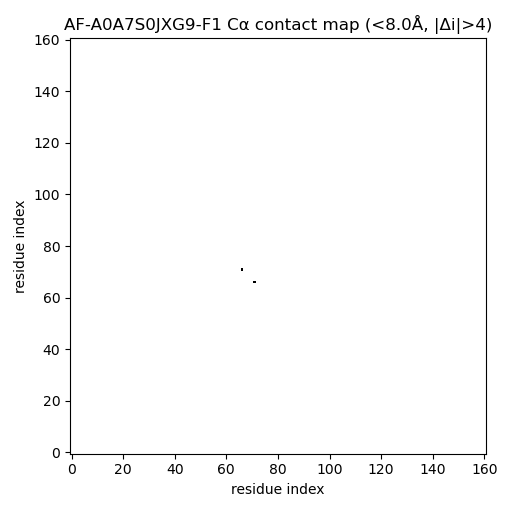0 1.00 98.00 97 ARG A C 1
ATOM 646 O O . ARG A 1 97 ? -16.052 -1.258 22.017 1.00 98.00 97 ARG A O 1
ATOM 653 N N . GLU A 1 98 ? -15.252 -1.364 24.118 1.00 98.19 98 GLU A N 1
ATOM 654 C CA . GLU A 1 98 ? -13.850 -1.244 23.700 1.00 98.19 98 GLU A CA 1
ATOM 655 C C . GLU A 1 98 ? -13.380 -2.483 22.924 1.00 98.19 98 GLU A C 1
ATOM 657 O O . GLU A 1 98 ? -12.698 -2.346 21.913 1.00 98.19 98 GLU A O 1
ATOM 662 N N . ILE A 1 99 ? -13.813 -3.687 23.316 1.00 97.81 99 ILE A N 1
ATOM 663 C CA . ILE A 1 99 ? -13.526 -4.928 22.578 1.00 97.81 99 ILE A CA 1
ATOM 664 C C . ILE A 1 99 ? -14.067 -4.840 21.150 1.00 97.81 99 ILE A C 1
ATOM 666 O O . ILE A 1 99 ? -13.344 -5.142 20.202 1.00 97.81 99 ILE A O 1
ATOM 670 N N . ARG A 1 100 ? -15.317 -4.398 20.970 1.00 97.88 100 ARG A N 1
ATOM 671 C CA . ARG A 1 100 ? -15.915 -4.253 19.633 1.00 97.88 100 ARG A CA 1
ATOM 672 C C . ARG A 1 100 ? -15.183 -3.221 18.785 1.00 97.88 100 ARG A C 1
ATOM 674 O O . ARG A 1 100 ? -15.000 -3.442 17.591 1.00 97.88 100 ARG A O 1
ATOM 681 N N . LYS A 1 101 ? -14.755 -2.115 19.393 1.00 98.12 101 LYS A N 1
ATOM 682 C CA . LYS A 1 101 ? -13.960 -1.087 18.717 1.00 98.12 101 LYS A CA 1
ATOM 683 C C . LYS A 1 101 ? -12.622 -1.654 18.238 1.00 98.12 101 LYS A C 1
ATOM 685 O O . LYS A 1 101 ? -12.337 -1.581 17.049 1.00 98.12 101 LYS A O 1
ATOM 690 N N . VAL A 1 102 ? -11.868 -2.311 19.123 1.00 98.06 102 VAL A N 1
ATOM 691 C CA . VAL A 1 102 ? -10.586 -2.949 18.774 1.00 98.06 102 VAL A CA 1
ATOM 692 C C . VAL A 1 102 ? -10.770 -4.032 17.706 1.00 98.06 102 VAL A C 1
ATOM 694 O O . VAL A 1 102 ? -9.954 -4.140 16.793 1.00 98.06 102 VAL A O 1
ATOM 697 N N . ALA A 1 103 ? -11.849 -4.815 17.770 1.00 97.69 103 ALA A N 1
ATOM 698 C CA . ALA A 1 103 ? -12.168 -5.802 16.741 1.00 97.69 103 ALA A CA 1
ATOM 699 C C . ALA A 1 103 ? -12.439 -5.144 15.375 1.00 97.69 103 ALA A C 1
ATOM 701 O O . ALA A 1 103 ? -11.968 -5.639 14.352 1.00 97.69 103 ALA A O 1
ATOM 702 N N . GLY A 1 104 ? -13.153 -4.015 15.356 1.00 98.19 104 GLY A N 1
ATOM 703 C CA . GLY A 1 104 ? -13.362 -3.215 14.148 1.00 98.19 104 GLY A CA 1
ATOM 704 C C . GLY A 1 104 ? -12.051 -2.683 13.568 1.00 98.19 104 GLY A C 1
ATOM 705 O O . GLY A 1 104 ? -11.794 -2.849 12.374 1.00 98.19 104 GLY A O 1
ATOM 706 N N . ASP A 1 105 ? -11.189 -2.127 14.420 1.00 98.31 105 ASP A N 1
ATOM 707 C CA . ASP A 1 105 ? -9.872 -1.622 14.023 1.00 98.31 105 ASP A CA 1
ATOM 708 C C . ASP A 1 105 ? -8.992 -2.742 13.442 1.00 98.31 105 ASP A C 1
ATOM 710 O O . ASP A 1 105 ? -8.335 -2.552 12.419 1.00 98.31 105 ASP A O 1
ATOM 714 N N . ALA A 1 106 ? -9.026 -3.943 14.030 1.00 98.00 106 ALA A N 1
ATOM 715 C CA . ALA A 1 106 ? -8.279 -5.099 13.534 1.00 98.00 106 ALA A CA 1
ATOM 716 C C . ALA A 1 106 ? -8.714 -5.513 12.116 1.00 98.00 106 ALA A C 1
ATOM 718 O O . ALA A 1 106 ? -7.865 -5.772 11.259 1.00 98.00 106 ALA A O 1
ATOM 719 N N . VAL A 1 107 ? -10.022 -5.523 11.838 1.00 98.38 107 VAL A N 1
ATOM 720 C CA . VAL A 1 107 ? -10.558 -5.808 10.495 1.00 98.38 107 VAL A CA 1
ATOM 721 C C . VAL A 1 107 ? -10.141 -4.723 9.496 1.00 98.38 107 VAL A C 1
ATOM 723 O O . VAL A 1 107 ? -9.745 -5.036 8.370 1.00 98.38 107 VAL A O 1
ATOM 726 N N . ALA A 1 108 ? -10.176 -3.451 9.902 1.00 98.19 108 ALA A N 1
ATOM 727 C CA . ALA A 1 108 ? -9.736 -2.344 9.058 1.00 98.19 108 ALA A CA 1
ATOM 728 C C . ALA A 1 108 ? -8.241 -2.456 8.708 1.00 98.19 108 ALA A C 1
ATOM 730 O O . ALA A 1 108 ? -7.872 -2.346 7.536 1.00 98.19 108 ALA A O 1
ATOM 731 N N . ILE A 1 109 ? -7.391 -2.754 9.696 1.00 98.38 109 ILE A N 1
ATOM 732 C CA . ILE A 1 109 ? -5.952 -2.978 9.497 1.00 98.38 109 ILE A CA 1
ATOM 733 C C . ILE A 1 109 ? -5.714 -4.149 8.542 1.00 98.38 109 ILE A C 1
ATOM 735 O O . ILE A 1 109 ? -4.919 -4.024 7.612 1.00 98.38 109 ILE A O 1
ATOM 739 N N . GLN A 1 110 ? -6.425 -5.265 8.715 1.00 97.94 110 GLN A N 1
ATOM 740 C CA . GLN A 1 110 ? -6.306 -6.418 7.821 1.00 97.94 110 GLN A CA 1
ATOM 741 C C . GLN A 1 110 ? -6.660 -6.054 6.371 1.00 97.94 110 GLN A C 1
ATOM 743 O O . GLN A 1 110 ? -5.953 -6.446 5.440 1.00 97.94 110 GLN A O 1
ATOM 748 N N . SER A 1 111 ? -7.730 -5.281 6.166 1.00 98.31 111 SER A N 1
ATOM 749 C CA . SER A 1 111 ? -8.115 -4.799 4.837 1.00 98.31 111 SER A CA 1
ATOM 750 C C . SER A 1 111 ? -7.032 -3.912 4.219 1.00 98.31 111 SER A C 1
ATOM 752 O O . SER A 1 111 ? -6.688 -4.097 3.051 1.00 98.31 111 SER A O 1
ATOM 754 N N . LEU A 1 112 ? -6.466 -2.983 4.995 1.00 98.50 112 LEU A N 1
ATOM 755 C CA . LEU A 1 112 ? -5.376 -2.117 4.540 1.00 98.50 112 LEU A CA 1
ATOM 756 C C . LEU A 1 112 ? -4.129 -2.926 4.173 1.00 98.50 112 LEU A C 1
ATOM 758 O O . LEU A 1 112 ? -3.549 -2.700 3.116 1.00 98.50 112 LEU A O 1
ATOM 762 N N . MET A 1 113 ? -3.747 -3.911 4.989 1.00 98.50 113 MET A N 1
ATOM 763 C CA . MET A 1 113 ? -2.607 -4.782 4.691 1.00 98.50 113 MET A CA 1
ATOM 764 C C . MET A 1 113 ? -2.797 -5.548 3.381 1.00 98.50 113 MET A C 1
ATOM 766 O O . MET A 1 113 ? -1.853 -5.662 2.603 1.00 98.50 113 MET A O 1
ATOM 770 N N . ARG A 1 114 ? -4.015 -6.027 3.099 1.00 98.56 114 ARG A N 1
ATOM 771 C CA . ARG A 1 114 ? -4.319 -6.687 1.823 1.00 98.56 114 ARG A CA 1
ATOM 772 C C . ARG A 1 114 ? -4.156 -5.736 0.637 1.00 98.56 114 ARG A C 1
ATOM 774 O O . ARG A 1 114 ? -3.522 -6.111 -0.340 1.00 98.56 114 ARG A O 1
ATOM 781 N N . GLN A 1 115 ? -4.688 -4.517 0.741 1.00 98.56 115 GLN A N 1
ATOM 782 C CA . GLN A 1 115 ? -4.561 -3.502 -0.314 1.00 98.56 115 GLN A CA 1
ATOM 783 C C . GLN A 1 115 ? -3.097 -3.123 -0.563 1.00 98.56 115 GLN A C 1
ATOM 785 O O . GLN A 1 115 ? -2.678 -2.988 -1.707 1.00 98.56 115 GLN A O 1
ATOM 790 N N . VAL A 1 116 ? -2.297 -2.995 0.501 1.00 98.50 116 VAL A N 1
ATOM 791 C CA . VAL A 1 116 ? -0.858 -2.729 0.382 1.00 98.50 116 VAL A CA 1
ATOM 792 C C . VAL A 1 116 ? -0.143 -3.888 -0.309 1.00 98.50 116 VAL A C 1
ATOM 794 O O . VAL A 1 116 ? 0.678 -3.645 -1.186 1.00 98.50 116 VAL A O 1
ATOM 797 N N . ALA A 1 117 ? -0.452 -5.137 0.049 1.00 98.12 117 ALA A N 1
ATOM 798 C CA . ALA A 1 117 ? 0.161 -6.303 -0.582 1.00 98.12 117 ALA A CA 1
ATOM 799 C C . ALA A 1 117 ? -0.150 -6.382 -2.087 1.00 98.12 117 ALA A C 1
ATOM 801 O O . ALA A 1 117 ? 0.749 -6.643 -2.882 1.00 98.12 117 ALA A O 1
ATOM 802 N N . GLU A 1 118 ? -1.397 -6.111 -2.473 1.00 98.50 118 GLU A N 1
ATOM 803 C CA . GLU A 1 118 ? -1.827 -6.051 -3.875 1.00 98.50 118 GLU A CA 1
ATOM 804 C C . GLU A 1 118 ? -1.082 -4.949 -4.638 1.00 98.50 118 GLU A C 1
ATOM 806 O O . GLU A 1 118 ? -0.428 -5.230 -5.641 1.00 98.50 118 GLU A O 1
ATOM 811 N N . ALA A 1 119 ? -1.055 -3.728 -4.097 1.00 98.31 119 ALA A N 1
ATOM 812 C CA . ALA A 1 119 ? -0.346 -2.609 -4.712 1.00 98.31 119 ALA A CA 1
ATOM 813 C C . ALA A 1 119 ? 1.164 -2.870 -4.859 1.00 98.31 119 ALA A C 1
ATOM 815 O O . ALA A 1 119 ? 1.756 -2.532 -5.882 1.00 98.31 119 ALA A O 1
ATOM 816 N N . VAL A 1 120 ? 1.801 -3.482 -3.855 1.00 98.44 120 VAL A N 1
ATOM 817 C CA . VAL A 1 120 ? 3.224 -3.854 -3.922 1.00 98.44 120 VAL A CA 1
ATOM 818 C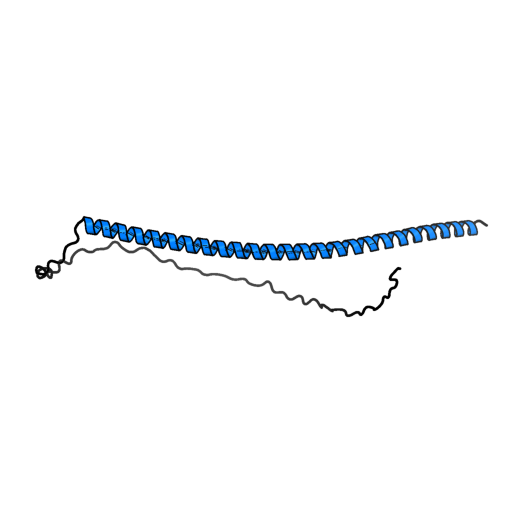 C . VAL A 1 120 ? 3.463 -4.919 -4.993 1.00 98.44 120 VAL A C 1
ATOM 820 O O . VAL A 1 120 ? 4.458 -4.832 -5.708 1.00 98.44 120 VAL A O 1
ATOM 823 N N . SER A 1 121 ? 2.557 -5.889 -5.141 1.00 98.31 121 SER A N 1
ATOM 824 C CA . SER A 1 121 ? 2.646 -6.903 -6.196 1.00 98.31 121 SER A CA 1
ATOM 825 C C . SER A 1 121 ? 2.569 -6.270 -7.588 1.00 98.31 121 SER A C 1
ATOM 827 O O . SER A 1 121 ? 3.439 -6.512 -8.421 1.00 98.31 121 SER A O 1
ATOM 829 N N . GLU A 1 122 ? 1.584 -5.400 -7.823 1.00 98.38 122 GLU A N 1
ATOM 830 C CA . GLU A 1 122 ? 1.422 -4.687 -9.098 1.00 98.38 122 GLU A CA 1
ATOM 831 C C . GLU A 1 122 ? 2.632 -3.799 -9.424 1.00 98.38 122 GLU A C 1
ATOM 833 O O . GLU A 1 122 ? 3.099 -3.745 -10.567 1.00 98.38 122 GLU A O 1
ATOM 838 N N . GLN A 1 123 ? 3.166 -3.106 -8.413 1.00 98.12 123 GLN A N 1
ATOM 839 C CA . GLN A 1 123 ? 4.372 -2.294 -8.560 1.00 98.12 123 GLN A CA 1
ATOM 840 C C . GLN A 1 123 ? 5.603 -3.151 -8.863 1.00 98.12 123 GLN A C 1
ATOM 842 O O . GLN A 1 123 ? 6.424 -2.738 -9.680 1.00 98.12 123 GLN A O 1
ATOM 847 N N . GLY A 1 124 ? 5.717 -4.337 -8.261 1.00 98.50 124 GLY A N 1
ATOM 848 C CA . GLY A 1 124 ? 6.782 -5.296 -8.560 1.00 98.50 124 GLY A CA 1
ATOM 849 C C . GLY A 1 124 ? 6.801 -5.676 -10.039 1.00 98.50 124 GLY A C 1
ATOM 850 O O . GLY A 1 124 ? 7.815 -5.499 -10.709 1.00 98.50 124 GLY A O 1
ATOM 851 N N . GLU A 1 125 ? 5.651 -6.063 -10.591 1.00 98.44 125 GLU A N 1
ATOM 852 C CA . GLU A 1 125 ? 5.544 -6.388 -12.018 1.00 98.44 125 GLU A CA 1
ATOM 853 C C . GLU A 1 125 ? 5.855 -5.188 -12.928 1.00 98.44 125 GLU A C 1
ATOM 855 O O . GLU A 1 125 ? 6.404 -5.339 -14.022 1.00 98.44 125 GLU A O 1
ATOM 860 N N . ALA A 1 126 ? 5.487 -3.974 -12.507 1.00 98.38 126 ALA A N 1
ATOM 861 C CA . ALA A 1 126 ? 5.822 -2.762 -13.246 1.00 98.38 126 ALA A CA 1
ATOM 862 C C . ALA A 1 126 ? 7.335 -2.510 -13.274 1.00 98.38 126 ALA A C 1
ATOM 864 O O . ALA A 1 126 ? 7.867 -2.147 -14.326 1.00 98.38 126 ALA A O 1
ATOM 865 N N . VAL A 1 127 ? 8.022 -2.734 -12.153 1.00 98.62 127 VAL A N 1
ATOM 866 C CA . VAL A 1 127 ? 9.483 -2.638 -12.064 1.00 98.62 127 VAL A CA 1
ATOM 867 C C . VAL A 1 127 ? 10.147 -3.671 -12.971 1.00 98.62 127 VAL A C 1
ATOM 869 O O . VAL A 1 127 ? 11.041 -3.300 -13.729 1.00 98.62 127 VAL A O 1
ATOM 872 N N . ASP A 1 128 ? 9.664 -4.913 -12.987 1.00 98.56 128 ASP A N 1
ATOM 873 C CA . ASP A 1 128 ? 10.208 -5.965 -13.854 1.00 98.56 128 ASP A CA 1
ATOM 874 C C . ASP A 1 128 ? 10.097 -5.604 -15.345 1.00 98.56 128 ASP A C 1
ATOM 876 O O . ASP A 1 128 ? 11.033 -5.816 -16.121 1.00 98.56 128 ASP A O 1
ATOM 880 N N . ARG A 1 129 ? 8.981 -4.989 -15.763 1.00 98.50 129 ARG A N 1
ATOM 881 C CA . ARG A 1 129 ? 8.817 -4.491 -17.142 1.00 98.50 129 ARG A CA 1
ATOM 882 C C . ARG A 1 129 ? 9.791 -3.361 -17.469 1.00 98.50 129 ARG A C 1
ATOM 884 O O . ARG A 1 129 ? 10.374 -3.352 -18.552 1.00 98.50 129 ARG A O 1
ATOM 891 N N . ILE A 1 130 ? 9.971 -2.408 -16.553 1.00 98.25 130 ILE A N 1
ATOM 892 C CA . ILE A 1 130 ? 10.928 -1.305 -16.731 1.00 98.25 130 ILE A CA 1
ATOM 893 C C . ILE A 1 130 ? 12.349 -1.855 -16.867 1.00 98.25 130 ILE A C 1
ATOM 895 O O . ILE A 1 130 ? 13.102 -1.425 -17.740 1.00 98.25 130 ILE A O 1
ATOM 899 N N . ASP A 1 131 ? 12.708 -2.819 -16.030 1.00 98.56 131 ASP A N 1
ATOM 900 C CA . ASP A 1 131 ? 14.013 -3.467 -16.033 1.00 98.56 131 ASP A CA 1
ATOM 901 C C . ASP A 1 131 ? 14.256 -4.241 -17.343 1.00 98.56 131 ASP A C 1
ATOM 903 O O . ASP A 1 131 ? 15.296 -4.068 -17.983 1.00 98.56 131 ASP A O 1
ATOM 907 N N . ALA A 1 132 ? 13.263 -4.995 -17.830 1.00 98.56 132 ALA A N 1
ATOM 908 C CA . ALA A 1 132 ? 13.319 -5.646 -19.141 1.00 98.56 132 ALA A CA 1
ATOM 909 C C . ALA A 1 132 ? 13.563 -4.645 -20.288 1.00 98.56 132 ALA A C 1
ATOM 911 O O . ALA A 1 132 ? 14.500 -4.827 -21.069 1.00 98.56 132 ALA A O 1
ATOM 912 N N . HIS A 1 133 ? 12.792 -3.555 -20.350 1.00 98.31 133 HIS A N 1
ATOM 913 C CA . HIS A 1 133 ? 12.979 -2.516 -21.369 1.00 98.31 133 HIS A CA 1
ATOM 914 C C . HIS A 1 133 ? 14.327 -1.805 -21.253 1.00 98.31 133 HIS A C 1
ATOM 916 O O . HIS A 1 133 ? 14.940 -1.462 -22.261 1.00 98.31 133 HIS A O 1
ATOM 922 N N . THR A 1 134 ? 14.819 -1.600 -20.032 1.00 98.50 134 THR A N 1
ATOM 923 C CA . THR A 1 134 ? 16.118 -0.960 -19.802 1.00 98.50 134 THR A CA 1
ATOM 924 C C . THR A 1 134 ? 17.255 -1.837 -20.325 1.00 98.50 134 THR A C 1
ATOM 926 O O . THR A 1 134 ? 18.170 -1.329 -20.974 1.00 98.50 134 THR A O 1
ATOM 929 N N . ARG A 1 135 ? 17.185 -3.159 -20.115 1.00 98.31 135 ARG A N 1
ATOM 930 C CA . ARG A 1 135 ? 18.157 -4.110 -20.680 1.00 98.31 135 ARG A CA 1
ATOM 931 C C . ARG A 1 135 ? 18.113 -4.146 -22.203 1.00 98.31 135 ARG A C 1
ATOM 933 O O . ARG A 1 135 ? 19.166 -4.128 -22.832 1.00 98.31 135 ARG A O 1
ATOM 940 N N . GLU A 1 136 ? 16.919 -4.173 -22.788 1.00 98.44 136 GLU A N 1
ATOM 941 C CA . GLU A 1 136 ? 16.737 -4.160 -24.244 1.00 98.44 136 GLU A CA 1
ATOM 942 C C . GLU A 1 136 ? 17.304 -2.879 -24.875 1.00 98.44 136 GLU A C 1
ATOM 944 O O . GLU A 1 136 ? 18.069 -2.936 -25.843 1.00 98.44 136 GLU A O 1
ATOM 949 N N . ALA A 1 137 ? 16.990 -1.722 -24.287 1.00 98.31 137 ALA A N 1
ATOM 950 C CA . ALA A 1 137 ? 17.505 -0.433 -24.733 1.00 98.31 137 ALA A CA 1
ATOM 951 C C . ALA A 1 137 ? 19.032 -0.360 -24.607 1.00 98.31 137 ALA A C 1
ATOM 953 O O . ALA A 1 137 ? 19.705 0.128 -25.515 1.00 98.31 137 ALA A O 1
ATOM 954 N N . HIS A 1 138 ? 19.591 -0.875 -23.509 1.00 98.19 138 HIS A N 1
ATOM 955 C CA . HIS A 1 138 ? 21.036 -0.935 -23.315 1.00 98.19 138 HIS A CA 1
ATOM 956 C C . HIS A 1 138 ? 21.722 -1.835 -24.351 1.00 98.19 138 HIS A C 1
ATOM 958 O O . HIS A 1 138 ? 22.714 -1.416 -24.944 1.00 98.19 138 HIS A O 1
ATOM 964 N N . GLY A 1 139 ? 21.175 -3.027 -24.613 1.00 98.38 139 GLY A N 1
ATOM 965 C CA . GLY A 1 139 ? 21.682 -3.929 -25.650 1.00 98.38 139 GLY A CA 1
ATOM 966 C C . GLY A 1 139 ? 21.676 -3.267 -27.027 1.00 98.38 139 GLY A C 1
ATOM 967 O O . GLY A 1 139 ? 22.712 -3.186 -27.678 1.00 98.38 139 GLY A O 1
ATOM 968 N N . SER A 1 140 ? 20.547 -2.666 -27.407 1.00 98.31 140 SER A N 1
ATOM 969 C CA . SER A 1 140 ? 20.405 -1.949 -28.682 1.00 98.31 140 SER A CA 1
ATOM 970 C C . SER A 1 140 ? 21.397 -0.788 -28.822 1.00 98.31 140 SER A C 1
ATOM 972 O O . SER A 1 140 ? 21.958 -0.567 -29.895 1.00 98.31 140 SER A O 1
ATOM 974 N N . ALA A 1 141 ? 21.636 -0.038 -27.741 1.00 98.06 141 ALA A N 1
ATOM 975 C CA . ALA A 1 141 ? 22.607 1.052 -27.728 1.00 98.06 141 ALA A CA 1
ATOM 976 C C . ALA A 1 141 ? 24.052 0.542 -27.847 1.00 98.06 141 ALA A C 1
ATOM 978 O O . ALA A 1 141 ? 24.850 1.142 -28.567 1.00 98.06 141 ALA A O 1
ATOM 979 N N . SER A 1 142 ? 24.380 -0.562 -27.170 1.00 98.19 142 SER A N 1
ATOM 980 C CA . SER A 1 142 ? 25.690 -1.214 -27.254 1.00 98.19 142 SER A CA 1
ATOM 981 C C . SER A 1 142 ? 25.975 -1.713 -28.671 1.00 98.19 142 SER A C 1
ATOM 983 O O . SER A 1 142 ? 27.032 -1.417 -29.228 1.00 98.19 142 SER A O 1
ATOM 985 N N . ASP A 1 143 ? 25.015 -2.405 -29.286 1.00 98.31 143 ASP A N 1
ATOM 986 C CA . 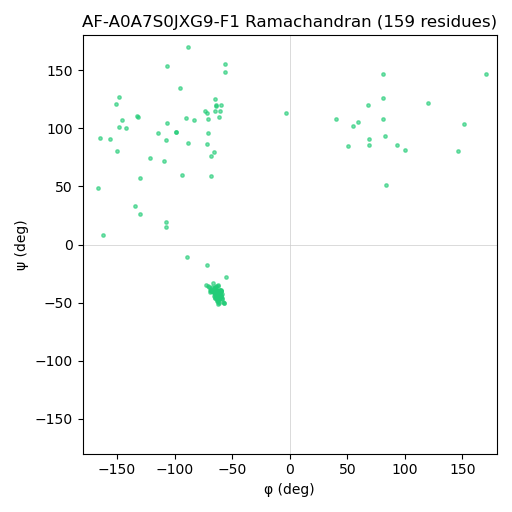ASP A 1 143 ? 25.138 -2.904 -30.659 1.00 98.31 143 ASP A CA 1
ATOM 987 C C . ASP A 1 143 ? 25.272 -1.745 -31.656 1.00 98.31 143 ASP A C 1
ATOM 989 O O . ASP A 1 143 ? 26.138 -1.755 -32.534 1.00 98.31 143 ASP A O 1
ATOM 993 N N . GLY A 1 144 ? 24.464 -0.693 -31.484 1.00 98.38 144 GLY A N 1
ATOM 994 C CA . GLY A 1 144 ? 24.563 0.528 -32.281 1.00 98.38 144 GLY A CA 1
ATOM 995 C C . GLY A 1 144 ? 25.937 1.197 -32.175 1.00 98.38 144 GLY A C 1
ATOM 996 O O . GLY A 1 144 ? 26.497 1.606 -33.192 1.00 98.38 144 GLY A O 1
ATOM 997 N N . ALA A 1 145 ? 26.513 1.268 -30.973 1.00 98.06 145 ALA A N 1
ATOM 998 C CA . ALA A 1 145 ? 27.851 1.817 -30.764 1.00 98.06 145 ALA A CA 1
ATOM 999 C C . ALA A 1 145 ? 28.932 0.987 -31.475 1.00 98.06 145 ALA A C 1
ATOM 1001 O O . ALA A 1 145 ? 29.770 1.560 -32.172 1.00 98.06 145 ALA A O 1
ATOM 1002 N N . ALA A 1 146 ? 28.868 -0.345 -31.382 1.00 98.19 146 ALA A N 1
ATOM 1003 C CA . ALA A 1 146 ? 29.800 -1.238 -32.072 1.00 98.19 146 ALA A CA 1
ATOM 1004 C C . ALA A 1 146 ? 29.722 -1.081 -33.603 1.00 98.19 146 ALA A C 1
ATOM 1006 O O . ALA A 1 146 ? 30.744 -1.005 -34.288 1.00 98.19 146 ALA A O 1
ATOM 1007 N N . HIS A 1 147 ? 28.512 -0.961 -34.157 1.00 98.00 147 HIS A N 1
ATOM 1008 C CA . HIS A 1 147 ? 28.329 -0.708 -35.587 1.00 98.00 147 HIS A CA 1
ATOM 1009 C C . HIS A 1 147 ? 28.914 0.636 -36.034 1.00 98.00 147 HIS A C 1
ATOM 1011 O O . HIS A 1 147 ? 29.521 0.706 -37.105 1.00 98.00 147 HIS A O 1
ATOM 1017 N N . LEU A 1 148 ? 28.758 1.690 -35.229 1.00 98.12 148 LEU A N 1
ATOM 1018 C CA . LEU A 1 148 ? 29.343 3.001 -35.515 1.00 98.12 148 LEU A CA 1
ATOM 1019 C C . LEU A 1 148 ? 30.873 2.968 -35.463 1.00 98.12 148 LEU A C 1
ATOM 1021 O O . LEU A 1 148 ? 31.515 3.547 -36.336 1.00 98.12 148 LEU A O 1
ATOM 1025 N N . GLU A 1 149 ? 31.457 2.260 -34.495 1.00 97.94 149 GLU A N 1
ATOM 1026 C CA . GLU A 1 149 ? 32.908 2.073 -34.399 1.00 97.94 149 GLU A CA 1
ATOM 1027 C C . GLU A 1 149 ? 33.459 1.346 -35.634 1.00 97.94 149 GLU A C 1
ATOM 1029 O O . GLU A 1 149 ? 34.417 1.803 -36.260 1.00 97.94 149 GLU A O 1
ATOM 1034 N N . HIS A 1 150 ? 32.800 0.264 -36.054 1.00 97.38 150 HIS A N 1
ATOM 1035 C CA . HIS A 1 150 ? 33.177 -0.474 -37.260 1.00 97.38 150 HIS A CA 1
ATOM 1036 C C . HIS A 1 150 ? 33.048 0.382 -38.528 1.00 97.38 150 HIS A C 1
ATOM 1038 O O . HIS A 1 150 ? 33.920 0.340 -39.397 1.00 97.38 150 HIS A O 1
ATOM 1044 N N . ALA A 1 151 ? 31.974 1.169 -38.644 1.00 97.19 151 ALA A N 1
ATOM 1045 C CA . ALA A 1 151 ? 31.770 2.071 -39.773 1.00 97.19 151 ALA A CA 1
ATOM 1046 C C . ALA A 1 151 ? 32.839 3.173 -39.823 1.00 97.19 151 ALA A C 1
ATOM 1048 O O . ALA A 1 151 ? 33.342 3.484 -40.903 1.00 97.19 151 ALA A O 1
ATOM 1049 N N . HIS A 1 152 ? 33.222 3.723 -38.666 1.00 97.38 152 HIS A N 1
ATOM 1050 C CA . HIS A 1 152 ? 34.294 4.710 -38.563 1.00 97.38 152 HIS A CA 1
ATOM 1051 C C . HIS A 1 152 ? 35.638 4.117 -38.999 1.00 97.38 152 HIS A C 1
ATOM 1053 O O . HIS A 1 152 ? 36.307 4.684 -39.859 1.00 97.38 152 HIS A O 1
ATOM 1059 N N . ALA A 1 153 ? 35.996 2.934 -38.492 1.00 96.56 153 ALA A N 1
ATOM 1060 C CA . ALA A 1 153 ? 37.230 2.249 -38.874 1.00 96.56 153 ALA A CA 1
ATOM 1061 C C . ALA A 1 153 ? 37.293 1.949 -40.386 1.00 96.56 153 ALA A C 1
ATOM 1063 O O . ALA A 1 153 ? 38.340 2.105 -41.018 1.00 96.56 153 ALA A O 1
ATOM 1064 N N . ALA A 1 154 ? 36.166 1.554 -40.989 1.00 96.44 154 ALA A N 1
ATOM 1065 C CA . ALA A 1 154 ? 36.074 1.333 -42.431 1.00 96.44 154 ALA A CA 1
ATOM 1066 C C . ALA A 1 154 ? 36.236 2.636 -43.236 1.00 96.44 154 ALA A C 1
ATOM 1068 O O . ALA A 1 154 ? 36.921 2.643 -44.261 1.00 96.44 154 ALA A O 1
ATOM 1069 N N . ALA A 1 155 ? 35.639 3.739 -42.771 1.00 95.38 155 ALA A N 1
ATOM 1070 C CA . ALA A 1 155 ? 35.773 5.051 -43.399 1.00 95.38 155 ALA A CA 1
ATOM 1071 C C . ALA A 1 155 ? 37.223 5.565 -43.348 1.00 95.38 155 ALA A C 1
ATOM 1073 O O . ALA A 1 155 ? 37.750 5.997 -44.375 1.00 95.38 155 ALA A O 1
ATOM 1074 N N . ASP A 1 156 ? 37.890 5.440 -42.197 1.00 96.31 156 ASP A N 1
ATOM 1075 C CA . ASP A 1 156 ? 39.300 5.813 -42.028 1.00 96.31 156 ASP A CA 1
ATOM 1076 C C . ASP A 1 156 ? 40.208 5.010 -42.968 1.00 96.31 156 ASP A C 1
ATOM 1078 O O . ASP A 1 156 ? 41.069 5.573 -43.647 1.00 96.31 156 ASP A O 1
ATOM 1082 N N . SER A 1 157 ? 39.976 3.696 -43.073 1.00 96.06 157 SER A N 1
ATOM 1083 C CA . SER A 1 157 ? 40.724 2.833 -43.992 1.00 96.06 157 SER A CA 1
ATOM 1084 C C . SER A 1 157 ? 40.533 3.230 -45.456 1.00 96.06 157 SER A C 1
ATOM 1086 O O . SER A 1 157 ? 41.474 3.107 -46.237 1.00 96.06 157 SER A O 1
ATOM 1088 N N . CYS A 1 158 ? 39.338 3.682 -45.845 1.00 94.19 158 CYS A N 1
ATOM 1089 C CA . CYS A 1 158 ? 39.066 4.133 -47.208 1.00 94.19 158 CYS A CA 1
ATOM 1090 C C . CYS A 1 158 ? 39.732 5.482 -47.509 1.00 94.19 158 CYS A C 1
ATOM 1092 O O . CYS A 1 158 ? 40.166 5.701 -48.634 1.00 94.19 158 CYS A O 1
ATOM 1094 N N . SER A 1 159 ? 39.825 6.379 -46.522 1.00 95.12 159 SER A N 1
ATOM 1095 C CA . SER A 1 159 ? 40.484 7.680 -46.691 1.00 95.12 159 SER A CA 1
ATOM 1096 C C . SER A 1 159 ? 42.011 7.581 -46.792 1.00 95.12 159 SER A C 1
ATOM 1098 O O . SER A 1 159 ? 42.648 8.550 -47.204 1.00 95.12 159 SER A O 1
ATOM 1100 N N . ALA A 1 160 ? 42.603 6.464 -46.367 1.00 92.50 160 ALA A N 1
ATOM 1101 C CA . ALA A 1 160 ? 44.047 6.242 -46.394 1.00 92.50 160 ALA A CA 1
ATOM 1102 C C . ALA A 1 160 ? 44.563 5.619 -47.709 1.00 92.50 160 ALA A C 1
ATOM 1104 O O . ALA A 1 160 ? 45.779 5.556 -47.899 1.00 92.50 160 ALA A O 1
ATOM 1105 N N . MET A 1 161 ? 43.665 5.139 -48.580 1.00 83.44 161 MET A N 1
ATOM 1106 C CA . MET A 1 161 ? 43.975 4.590 -49.910 1.00 83.44 161 MET A CA 1
ATOM 1107 C C . MET A 1 161 ? 43.975 5.677 -50.984 1.00 83.44 161 MET A C 1
ATOM 1109 O O . MET A 1 161 ? 44.855 5.599 -51.870 1.00 83.44 161 MET A O 1
#

Mean predicted aligned error: 19.51 Å

Sequence (161 aa):
PEAALEAAGGASEGGAARATGSLAHPGGLSQSGADGASA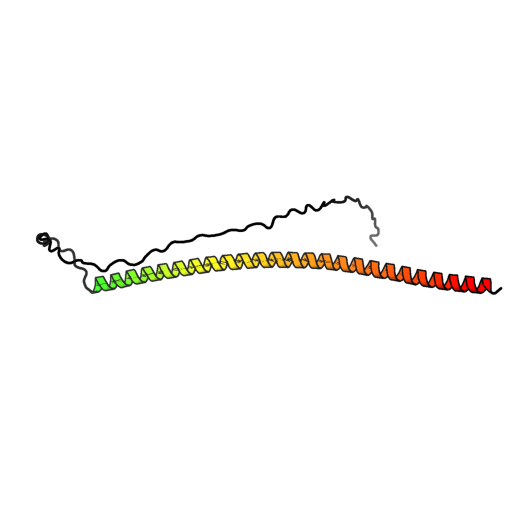GLSRSLQGWQGGASAAGLSRMARGDPQPDAQGRTAQSLACEADTDVDTALALAELRDREIRKVAGDAVAIQSLMRQVAEAVSEQGEAVDRIDAHTREAHGSASDGAAHLEHAHAAADSCSAM

Secondary structure (DSSP, 8-state):
-----------------------------------------------------S--SS--SS---PPPHHHHHHHHHHHHHHHHHHHHHHHHHHHHHHHHHHHHHHHHHHHHHHHHHHHHHHHHHHHHHHHHHHHHHHHHHHHHHHHHHHHHHHHHHHHT-

Foldseek 3Di:
DDDDDDDDDDDDDDDDDDDDDDDDDDPDDDDDDDDDDDDDPPDDPDDPDDDPPPPPPPPDDDCPPDDDPVSVVVVVVVVVVVVVVVVVVVVVVVVVVVVVVVVVVVVVVVVVVVVVVVVVVVVVVVVVVVVVVVVVVVVVVVVVVVVVVVVVVVVVVVVVD

InterPro domains:
  IPR000727 Target SNARE coiled-coil homology domain [PS50192] (89-151)
  IPR000727 Target SNARE coiled-coil homology domain [SM00397] (84-151)

Organism: Cafeteria roenbergensis (NCBI:txid33653)